Protein AF-I4EI12-F1 (afdb_m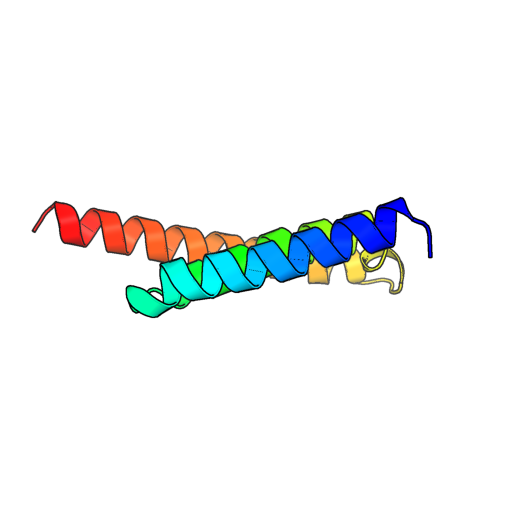onomer_lite)

Foldseek 3Di:
DDPVLVVVVVVLVVVLVVLCVVCVVVVLVLLSQLVNLQVVLVNCVVVCVLVPDPCSVVVSVVSNVSSVVSNVVSVVVVVVVVVD

Sequence (84 aa):
MSPLGIGLIIVYIVYEVLILYLYGRRGRWSGFVGWTLLVGAAMGFTFGVAGAFPWGGLVFLGITVVGFLLVVVDVVARGRRRRR

Radius of gyration: 14.88 Å; chains: 1; bounding box: 39×24×38 Å

Secondary structure (DSSP, 8-state):
--HHHHHHHHHHHHHHHHHHHHHHTTT-HHHHHHHHHHHHHHHHHHTTGGGSSTTHHHHHHHHHHHHHHHHHHHHHHHHHHHH-

pLDDT: mean 88.44, std 6.91, range [54.16, 96.88]

Organism: NCBI:txid1129897

Structure (mmCIF, N/CA/C/O backbone):
data_AF-I4EI12-F1
#
_entry.id   AF-I4EI12-F1
#
loop_
_atom_site.group_PDB
_atom_site.id
_atom_site.type_symbol
_atom_site.label_atom_id
_atom_site.label_alt_id
_atom_site.label_comp_id
_atom_site.label_asym_id
_atom_site.label_entity_id
_atom_site.label_seq_id
_atom_site.pdbx_PDB_ins_code
_atom_site.Cartn_x
_atom_site.Cartn_y
_atom_site.Cartn_z
_atom_site.occupancy
_atom_site.B_iso_or_equiv
_atom_site.auth_seq_id
_atom_site.auth_comp_id
_atom_site.auth_asym_id
_atom_site.auth_atom_id
_atom_site.pdbx_PDB_model_num
ATOM 1 N N . MET A 1 1 ? 18.277 4.498 -12.134 1.00 68.25 1 MET A N 1
ATOM 2 C CA . MET A 1 1 ? 17.198 4.972 -11.237 1.00 68.25 1 MET A CA 1
ATOM 3 C C . MET A 1 1 ? 17.096 6.481 -11.404 1.00 68.25 1 MET A C 1
ATOM 5 O O . MET A 1 1 ? 18.129 7.131 -11.317 1.00 68.25 1 MET A O 1
ATOM 9 N N . SER A 1 2 ? 15.931 7.033 -11.759 1.00 83.56 2 SER A N 1
ATOM 10 C CA . SER A 1 2 ? 15.799 8.479 -12.011 1.00 83.56 2 SER A CA 1
ATOM 11 C C . SER A 1 2 ? 15.763 9.276 -10.694 1.00 83.56 2 SER A C 1
ATOM 13 O O . SER A 1 2 ? 15.310 8.730 -9.683 1.00 83.56 2 S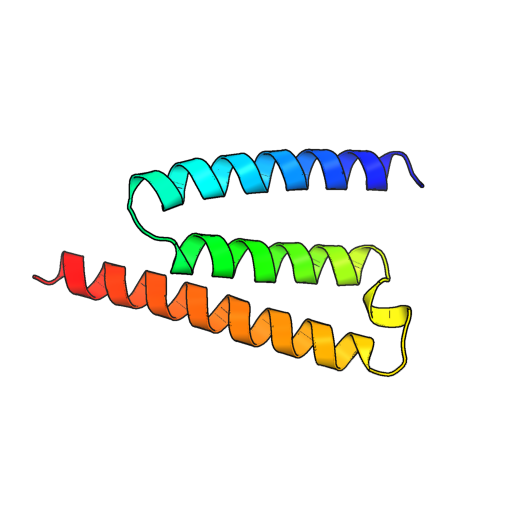ER A O 1
ATOM 15 N N . PRO A 1 3 ? 16.172 10.562 -10.680 1.00 86.44 3 PRO A N 1
ATOM 16 C CA . PRO A 1 3 ? 16.036 11.430 -9.502 1.00 86.44 3 PRO A CA 1
ATOM 17 C C . PRO A 1 3 ? 14.598 11.474 -8.965 1.00 86.44 3 PRO A C 1
ATOM 19 O O . PRO A 1 3 ? 14.371 11.453 -7.758 1.00 86.44 3 PRO A O 1
ATOM 22 N N . LEU A 1 4 ? 13.624 11.436 -9.879 1.00 84.31 4 LEU A N 1
ATOM 23 C CA . LEU A 1 4 ? 12.194 11.355 -9.585 1.00 84.31 4 LEU A CA 1
ATOM 24 C C . LEU A 1 4 ? 11.831 10.064 -8.828 1.00 84.31 4 LEU A C 1
ATOM 26 O O . LEU A 1 4 ? 11.096 10.109 -7.846 1.00 84.31 4 LEU A O 1
ATOM 30 N N . GLY A 1 5 ? 12.394 8.922 -9.236 1.00 84.31 5 GLY A N 1
ATOM 31 C CA . GLY A 1 5 ? 12.180 7.642 -8.562 1.00 84.31 5 GLY A CA 1
ATOM 32 C C . GLY A 1 5 ? 12.764 7.595 -7.150 1.00 84.31 5 GLY A C 1
ATOM 33 O O . GLY A 1 5 ? 12.119 7.091 -6.235 1.00 84.31 5 GLY A O 1
ATOM 34 N N . ILE A 1 6 ? 13.950 8.176 -6.952 1.00 87.44 6 ILE A N 1
ATOM 35 C CA . ILE A 1 6 ? 14.573 8.294 -5.624 1.00 87.44 6 ILE A CA 1
ATOM 36 C C . ILE A 1 6 ? 13.722 9.195 -4.720 1.00 87.44 6 ILE A C 1
ATOM 38 O O . ILE A 1 6 ? 13.434 8.826 -3.582 1.00 87.44 6 ILE A O 1
ATOM 42 N N . GLY A 1 7 ? 13.260 10.339 -5.239 1.00 89.06 7 GLY A N 1
ATOM 43 C CA . GLY A 1 7 ? 12.377 11.249 -4.508 1.00 89.06 7 GLY A CA 1
ATOM 44 C C . GLY A 1 7 ? 11.074 10.579 -4.069 1.00 89.06 7 GLY A C 1
ATOM 45 O O . GLY A 1 7 ? 10.686 10.686 -2.908 1.00 89.06 7 GLY A O 1
ATOM 46 N N . LEU A 1 8 ? 10.438 9.817 -4.961 1.00 88.50 8 LEU A N 1
ATOM 47 C CA . LEU A 1 8 ? 9.226 9.061 -4.648 1.00 88.50 8 LEU A CA 1
ATOM 48 C C . LEU A 1 8 ? 9.455 8.020 -3.543 1.00 88.50 8 LEU A C 1
ATOM 50 O O . LEU A 1 8 ? 8.621 7.899 -2.649 1.00 88.50 8 LEU A O 1
ATOM 54 N N . ILE A 1 9 ? 10.582 7.303 -3.559 1.00 89.38 9 ILE A N 1
ATOM 55 C CA . ILE A 1 9 ? 10.919 6.325 -2.512 1.00 89.38 9 ILE A CA 1
ATOM 56 C C . ILE A 1 9 ? 11.113 7.008 -1.157 1.00 89.38 9 ILE A C 1
ATOM 58 O O . ILE A 1 9 ? 10.606 6.517 -0.152 1.00 89.38 9 ILE A O 1
ATOM 62 N N . ILE A 1 10 ? 11.791 8.158 -1.116 1.00 92.44 10 ILE A N 1
ATOM 63 C CA . ILE A 1 10 ? 11.950 8.932 0.124 1.00 92.44 10 ILE A CA 1
ATOM 64 C C . ILE A 1 10 ? 10.579 9.358 0.658 1.00 92.44 10 ILE A C 1
ATOM 66 O O . ILE A 1 10 ? 10.289 9.152 1.836 1.00 92.44 10 ILE A O 1
ATOM 70 N N . VAL A 1 11 ? 9.712 9.897 -0.206 1.00 92.69 11 VAL A N 1
ATOM 71 C CA . VAL A 1 11 ? 8.341 10.280 0.166 1.00 92.69 11 VAL A CA 1
ATOM 72 C C . VAL A 1 11 ? 7.558 9.078 0.691 1.00 92.69 11 VAL A C 1
ATOM 74 O O . VAL A 1 11 ? 6.865 9.202 1.697 1.00 92.69 11 VAL A O 1
ATOM 77 N N . TYR A 1 12 ? 7.699 7.910 0.063 1.00 91.44 12 TYR A N 1
ATOM 78 C CA . TYR A 1 12 ? 7.056 6.677 0.507 1.00 91.44 12 TYR A CA 1
ATOM 79 C C . TYR A 1 12 ? 7.543 6.222 1.886 1.00 91.44 12 TYR A C 1
ATOM 81 O O . TYR A 1 12 ? 6.729 5.900 2.744 1.00 91.44 12 TYR A O 1
ATOM 89 N N . ILE A 1 13 ? 8.850 6.265 2.150 1.00 93.81 13 ILE A N 1
ATOM 90 C CA . ILE A 1 13 ? 9.402 5.917 3.467 1.00 93.81 13 ILE A CA 1
ATOM 91 C C . ILE A 1 13 ? 8.874 6.875 4.542 1.00 93.81 13 ILE A C 1
ATOM 93 O O . ILE A 1 13 ? 8.438 6.435 5.605 1.00 93.81 13 ILE A O 1
ATOM 97 N N . VAL A 1 14 ? 8.866 8.183 4.267 1.00 95.31 14 VAL A N 1
ATOM 98 C CA . VAL A 1 14 ? 8.312 9.186 5.192 1.00 95.31 14 VAL A CA 1
ATOM 99 C C . VAL A 1 14 ? 6.819 8.945 5.424 1.00 95.31 14 VAL A C 1
ATOM 101 O O . VAL A 1 14 ? 6.350 9.029 6.561 1.00 95.31 14 VAL A O 1
ATOM 104 N N . TYR A 1 15 ? 6.081 8.606 4.366 1.00 93.12 15 TYR A N 1
ATOM 105 C CA . TYR A 1 15 ? 4.672 8.240 4.443 1.00 93.12 15 TYR A CA 1
ATOM 106 C C . TYR A 1 15 ? 4.456 7.027 5.356 1.00 93.12 15 TYR A C 1
ATOM 108 O O . TYR A 1 15 ? 3.653 7.127 6.281 1.00 93.12 15 TYR A O 1
ATOM 116 N N . GLU A 1 16 ? 5.207 5.936 5.168 1.00 92.25 16 GLU A N 1
ATOM 117 C CA . GLU A 1 16 ? 5.136 4.721 5.995 1.00 92.25 16 GLU A CA 1
ATOM 118 C C . GLU A 1 16 ? 5.392 5.018 7.477 1.00 92.25 16 GLU A C 1
ATOM 120 O O . GLU A 1 16 ? 4.622 4.600 8.343 1.00 92.25 16 GLU A O 1
ATOM 125 N N . VAL A 1 17 ? 6.421 5.813 7.787 1.00 94.06 17 VAL A N 1
ATOM 126 C CA . VAL A 1 17 ? 6.721 6.224 9.170 1.00 94.06 17 VAL A CA 1
ATOM 127 C C . VAL A 1 17 ? 5.565 7.032 9.767 1.00 94.06 17 VAL A C 1
ATOM 129 O O . VAL A 1 17 ? 5.162 6.796 10.911 1.00 94.06 17 VAL A O 1
ATOM 132 N N . LEU A 1 18 ? 4.991 7.962 8.998 1.00 93.56 18 LEU A N 1
ATOM 133 C CA . LEU A 1 18 ? 3.871 8.787 9.443 1.00 93.56 18 LEU A CA 1
ATOM 134 C C . LEU A 1 18 ? 2.620 7.941 9.712 1.00 93.56 18 LEU A C 1
ATOM 136 O O . LEU A 1 18 ? 1.986 8.093 10.761 1.00 93.56 18 LEU A O 1
ATOM 140 N N . ILE A 1 19 ? 2.253 7.040 8.796 1.00 92.44 19 ILE A N 1
ATOM 141 C CA . ILE A 1 19 ? 1.073 6.191 8.980 1.00 92.44 19 ILE A CA 1
ATOM 142 C C . ILE A 1 19 ? 1.288 5.196 10.121 1.00 92.44 19 ILE A C 1
ATOM 144 O O . ILE A 1 19 ? 0.384 5.030 10.941 1.00 92.44 19 ILE A O 1
ATOM 148 N N . LEU A 1 20 ? 2.484 4.621 10.262 1.00 92.69 20 LEU A N 1
ATOM 149 C CA . LEU A 1 20 ? 2.830 3.741 11.374 1.00 92.69 20 LEU A CA 1
ATOM 150 C C . LEU A 1 20 ? 2.663 4.468 12.711 1.00 92.69 20 LEU A C 1
ATOM 152 O O . LEU A 1 20 ? 2.029 3.943 13.624 1.00 92.69 20 LEU A O 1
ATOM 156 N N . TYR A 1 21 ? 3.151 5.706 12.813 1.00 92.31 21 TYR A N 1
ATOM 157 C CA . TYR A 1 21 ? 2.990 6.524 14.012 1.00 92.31 21 TYR A CA 1
ATOM 158 C C . TYR A 1 21 ? 1.510 6.821 14.319 1.00 92.31 21 TYR A C 1
ATOM 160 O O . TYR A 1 21 ? 1.044 6.637 15.448 1.00 92.31 21 TYR A O 1
ATOM 168 N N . LEU A 1 22 ? 0.735 7.243 13.313 1.00 89.94 22 LEU A N 1
ATOM 169 C CA . LEU A 1 22 ? -0.673 7.625 13.479 1.00 89.94 22 LEU A CA 1
ATOM 170 C C . LEU A 1 22 ? -1.590 6.441 13.818 1.00 89.94 22 LEU A C 1
ATOM 172 O O . LEU A 1 22 ? -2.517 6.579 14.627 1.00 89.94 22 LEU A O 1
ATOM 176 N N . TYR A 1 23 ? -1.373 5.296 13.172 1.00 87.50 23 TYR A N 1
ATOM 177 C CA . TYR A 1 23 ? -2.200 4.101 13.325 1.00 87.50 23 TYR A CA 1
ATOM 178 C C . TYR A 1 23 ? -1.714 3.208 14.471 1.00 87.50 23 TYR A C 1
ATOM 180 O O . TYR A 1 23 ? -2.548 2.732 15.247 1.00 87.50 23 TYR A O 1
ATOM 188 N N . GLY A 1 24 ? -0.399 3.061 14.653 1.00 85.62 24 GLY A N 1
ATOM 189 C CA . GLY A 1 24 ? 0.208 2.295 15.743 1.00 85.62 24 GLY A CA 1
ATOM 190 C C . GLY A 1 24 ? -0.178 2.840 17.117 1.00 85.62 24 GLY A C 1
ATOM 191 O O . GLY A 1 24 ? -0.649 2.087 17.968 1.00 85.62 24 GLY A O 1
ATOM 192 N N . ARG A 1 25 ? -0.147 4.169 17.306 1.00 85.56 25 ARG A N 1
ATOM 193 C CA . ARG A 1 25 ? -0.563 4.811 18.572 1.00 85.56 25 ARG A CA 1
ATOM 194 C C . ARG A 1 25 ? -2.031 4.557 18.938 1.00 85.56 25 ARG A C 1
ATOM 196 O O . ARG A 1 25 ? -2.415 4.686 20.095 1.00 85.56 25 ARG A O 1
ATOM 203 N N . ARG A 1 26 ? -2.873 4.217 17.959 1.00 83.56 26 ARG A N 1
ATOM 204 C CA . ARG A 1 26 ? -4.311 3.963 18.147 1.00 83.56 26 ARG A CA 1
ATOM 205 C C . ARG A 1 26 ? -4.657 2.469 18.156 1.00 83.56 26 ARG A C 1
A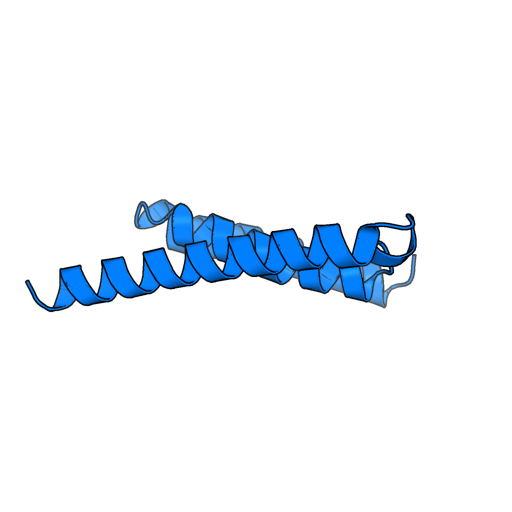TOM 207 O O . ARG A 1 26 ? -5.841 2.144 18.208 1.00 83.56 26 ARG A O 1
ATOM 214 N N . GLY A 1 27 ? -3.659 1.581 18.065 1.00 85.44 27 GLY A N 1
ATOM 215 C CA . GLY A 1 27 ? -3.857 0.135 17.922 1.00 85.44 27 GLY A CA 1
ATOM 216 C C . GLY A 1 27 ? -4.566 -0.260 16.620 1.00 85.44 27 GLY A C 1
ATOM 217 O O . GLY A 1 27 ? -5.214 -1.301 16.559 1.00 85.44 27 GLY A O 1
ATOM 218 N N . ARG A 1 28 ? -4.501 0.585 15.583 1.00 87.38 28 ARG A N 1
ATOM 219 C CA . ARG A 1 28 ? -5.240 0.432 14.317 1.00 87.38 28 ARG A CA 1
ATOM 220 C C . ARG A 1 28 ? -4.367 -0.193 13.232 1.00 87.38 28 ARG A C 1
ATOM 222 O O . ARG A 1 28 ? -4.180 0.373 12.158 1.00 87.38 28 ARG A O 1
ATOM 229 N N . TRP A 1 29 ? -3.828 -1.368 13.525 1.00 88.94 29 TRP A N 1
ATOM 230 C CA . TRP A 1 29 ? -2.892 -2.064 12.640 1.00 88.94 29 TRP A CA 1
ATOM 231 C C . TRP A 1 29 ? -3.500 -2.441 11.287 1.00 88.94 29 TRP A C 1
ATOM 233 O O . TRP A 1 29 ? -2.813 -2.362 10.277 1.00 88.94 29 TRP A O 1
ATOM 243 N N . SER A 1 30 ? -4.799 -2.755 11.236 1.00 89.75 30 SER A N 1
ATOM 244 C CA . SER A 1 30 ? -5.495 -3.032 9.974 1.00 89.75 30 SER A CA 1
ATOM 245 C C . SER A 1 30 ? -5.488 -1.831 9.028 1.00 89.75 30 SER A C 1
ATOM 247 O O . SER A 1 30 ? -5.221 -1.991 7.843 1.00 89.75 30 SER A O 1
ATOM 249 N N . GLY A 1 31 ? -5.718 -0.622 9.547 1.00 89.00 31 GLY A N 1
ATOM 250 C CA . GLY A 1 31 ? -5.663 0.601 8.750 1.00 89.00 31 GLY A CA 1
ATOM 251 C C . GLY A 1 31 ? -4.254 0.897 8.238 1.00 89.00 31 GLY A C 1
ATOM 252 O O . GLY A 1 31 ? -4.106 1.233 7.069 1.00 89.00 31 GLY A O 1
ATOM 253 N N . PHE A 1 32 ? -3.229 0.712 9.079 1.00 91.62 32 PHE A N 1
ATOM 254 C CA . PHE A 1 32 ? -1.823 0.830 8.670 1.00 91.62 32 PHE A CA 1
ATOM 255 C C . PHE A 1 32 ? -1.506 -0.111 7.504 1.00 91.62 32 PHE A C 1
ATOM 257 O O . PHE A 1 32 ? -1.178 0.355 6.419 1.00 91.62 32 PHE A O 1
ATOM 264 N N . VAL A 1 33 ? -1.712 -1.418 7.701 1.00 93.81 33 VAL A N 1
ATOM 265 C CA . VAL A 1 33 ? -1.415 -2.436 6.684 1.00 93.81 33 VAL A CA 1
ATOM 266 C C . VAL A 1 33 ? -2.216 -2.184 5.406 1.00 93.81 33 VAL A C 1
ATOM 268 O O . VAL A 1 33 ? -1.674 -2.295 4.312 1.00 93.81 33 VAL A O 1
ATOM 271 N N . GLY A 1 34 ? -3.489 -1.797 5.522 1.00 93.56 34 GLY A N 1
ATOM 272 C CA . GLY A 1 34 ? -4.321 -1.476 4.366 1.00 93.56 34 GLY A CA 1
ATOM 273 C C . GLY A 1 34 ? -3.754 -0.332 3.521 1.00 93.56 34 GLY A C 1
ATOM 274 O O . GLY A 1 34 ? -3.664 -0.455 2.300 1.00 93.56 34 GLY A O 1
ATOM 275 N N . TRP A 1 35 ? -3.315 0.752 4.164 1.00 94.50 35 TRP A N 1
ATOM 276 C CA . TRP A 1 35 ? -2.693 1.886 3.480 1.00 94.50 35 TRP A CA 1
ATOM 277 C C . TRP A 1 35 ? -1.335 1.535 2.867 1.00 94.50 35 TRP A C 1
ATOM 279 O O . TRP A 1 35 ? -1.115 1.862 1.701 1.00 94.50 35 TRP A O 1
ATOM 289 N N . THR A 1 36 ? -0.478 0.807 3.588 1.00 93.75 36 THR A N 1
ATOM 290 C CA . THR A 1 36 ? 0.810 0.317 3.069 1.00 93.75 36 THR A CA 1
ATOM 291 C C . THR A 1 36 ? 0.619 -0.538 1.816 1.00 93.75 36 THR A C 1
ATOM 293 O O . THR A 1 36 ? 1.309 -0.346 0.819 1.00 93.75 36 THR A O 1
ATOM 296 N N . LEU A 1 37 ? -0.361 -1.451 1.811 1.00 93.94 37 LEU A N 1
ATOM 297 C CA . LEU A 1 37 ? -0.643 -2.294 0.644 1.00 93.94 37 LEU A CA 1
ATOM 298 C C . LEU A 1 37 ? -1.156 -1.478 -0.549 1.00 93.94 37 LEU A C 1
ATOM 300 O O . LEU A 1 37 ? -0.734 -1.721 -1.676 1.00 93.94 37 LEU A O 1
ATOM 304 N N . LEU A 1 38 ? -2.037 -0.500 -0.324 1.00 94.31 38 LEU A N 1
ATOM 305 C CA . LEU A 1 38 ? -2.573 0.340 -1.400 1.00 94.31 38 LEU A CA 1
ATOM 306 C C . LEU A 1 38 ? -1.497 1.233 -2.026 1.00 94.31 38 LEU A C 1
ATOM 308 O O . LEU A 1 38 ? -1.355 1.261 -3.250 1.00 94.31 38 LEU A O 1
ATOM 312 N N . VAL A 1 39 ? -0.731 1.949 -1.201 1.00 93.44 39 VAL A N 1
ATOM 313 C CA . VAL A 1 39 ? 0.316 2.858 -1.688 1.00 93.44 39 VAL A CA 1
ATOM 314 C C . VAL A 1 39 ? 1.493 2.066 -2.252 1.00 93.44 39 VAL A C 1
ATOM 316 O O . VAL A 1 39 ? 2.003 2.412 -3.317 1.00 93.44 39 VAL A O 1
ATOM 319 N N . GLY A 1 40 ? 1.866 0.957 -1.613 1.00 91.31 40 GLY A N 1
ATOM 320 C CA . GLY A 1 40 ? 2.880 0.037 -2.119 1.00 91.31 40 GLY A CA 1
ATOM 321 C C . GLY A 1 40 ? 2.494 -0.578 -3.466 1.00 91.31 40 GLY A C 1
ATOM 322 O O . GLY A 1 40 ? 3.328 -0.642 -4.370 1.00 91.31 40 GLY A O 1
ATOM 323 N N . ALA A 1 41 ? 1.224 -0.954 -3.660 1.00 91.25 41 ALA A N 1
ATOM 324 C CA . ALA A 1 41 ? 0.744 -1.432 -4.955 1.00 91.25 41 ALA A CA 1
ATOM 325 C C . ALA A 1 41 ? 0.788 -0.336 -6.028 1.00 91.25 41 ALA A C 1
ATOM 327 O O . ALA A 1 41 ? 1.265 -0.584 -7.135 1.00 91.25 41 ALA A O 1
ATOM 328 N N . ALA A 1 42 ? 0.358 0.886 -5.697 1.00 89.44 42 ALA A N 1
ATOM 329 C CA . ALA A 1 42 ? 0.433 2.028 -6.607 1.00 89.44 42 ALA A CA 1
ATOM 330 C C . ALA A 1 42 ? 1.883 2.347 -7.009 1.00 89.44 42 ALA A C 1
ATOM 332 O O . ALA A 1 42 ? 2.166 2.588 -8.185 1.00 89.44 42 ALA A O 1
ATOM 333 N N . MET A 1 43 ? 2.820 2.281 -6.060 1.00 89.56 43 MET A N 1
ATOM 334 C CA . MET A 1 43 ? 4.250 2.400 -6.340 1.00 89.56 43 MET A CA 1
ATOM 335 C C . MET A 1 43 ? 4.744 1.281 -7.252 1.00 89.56 43 MET A C 1
ATOM 337 O O . MET A 1 43 ? 5.396 1.559 -8.256 1.00 89.56 43 MET A O 1
ATOM 341 N N . GLY A 1 44 ? 4.408 0.027 -6.944 1.00 86.50 44 GLY A N 1
ATOM 342 C CA . GLY A 1 44 ? 4.803 -1.126 -7.750 1.00 86.50 44 GLY A CA 1
ATOM 343 C C . GLY A 1 44 ? 4.324 -1.026 -9.200 1.00 86.50 44 GLY A C 1
ATOM 344 O O . GLY A 1 44 ? 5.090 -1.314 -10.119 1.00 86.50 44 GLY A O 1
ATOM 345 N N . PHE A 1 45 ? 3.105 -0.527 -9.421 1.00 85.69 45 PHE A N 1
ATOM 346 C CA . PHE A 1 45 ? 2.607 -0.196 -10.758 1.00 85.69 45 PHE A CA 1
ATOM 347 C C . PHE A 1 45 ? 3.394 0.945 -11.413 1.00 85.69 45 PHE A C 1
ATOM 349 O O . PHE A 1 45 ? 3.819 0.813 -12.558 1.00 85.69 45 PHE A O 1
ATOM 356 N N . THR A 1 46 ? 3.631 2.039 -10.685 1.00 85.75 46 THR A N 1
ATOM 357 C CA . THR A 1 46 ? 4.327 3.233 -11.199 1.00 85.75 46 THR A CA 1
ATOM 358 C C . THR A 1 46 ? 5.768 2.930 -11.621 1.00 85.75 46 THR A C 1
ATOM 360 O O . THR A 1 46 ? 6.251 3.460 -12.618 1.00 85.75 46 THR A O 1
ATOM 363 N N . PHE A 1 47 ? 6.453 2.044 -10.895 1.00 86.00 47 PHE A N 1
ATOM 364 C CA . PHE A 1 47 ? 7.815 1.606 -11.209 1.00 86.00 47 PHE A CA 1
ATOM 365 C C . PHE A 1 47 ? 7.878 0.428 -12.193 1.00 86.00 47 PHE A C 1
ATOM 367 O O . PHE A 1 47 ? 8.967 -0.072 -12.470 1.00 86.00 47 PHE A O 1
ATOM 374 N N . GLY A 1 48 ? 6.741 -0.031 -12.726 1.00 82.25 48 GLY A N 1
ATOM 375 C CA . GLY A 1 48 ? 6.692 -1.123 -13.700 1.00 82.25 48 GLY A CA 1
ATOM 376 C C . GLY A 1 48 ? 6.982 -2.511 -13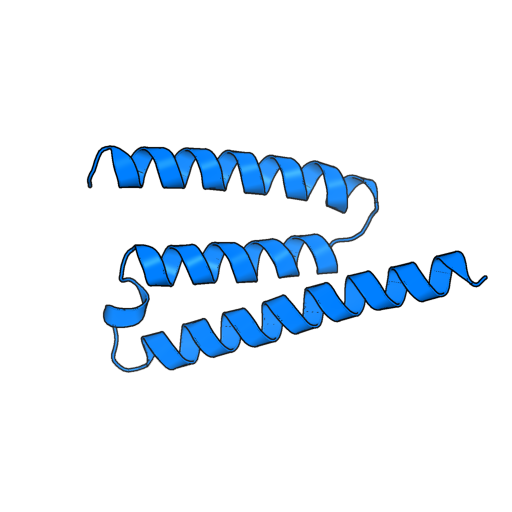.119 1.00 82.25 48 GLY A C 1
ATOM 377 O O . GLY A 1 48 ? 7.142 -3.464 -13.877 1.00 82.25 48 GLY A O 1
ATOM 378 N N . VAL A 1 49 ? 6.999 -2.667 -11.789 1.00 82.75 49 VAL A N 1
ATOM 379 C CA . VAL A 1 49 ? 7.217 -3.960 -11.110 1.00 82.75 49 VAL A CA 1
ATOM 380 C C . VAL A 1 49 ? 6.127 -4.963 -11.489 1.00 82.75 49 VAL A C 1
ATOM 382 O O . VAL A 1 49 ? 6.399 -6.147 -11.655 1.00 82.75 49 VAL A O 1
ATOM 385 N N . ALA A 1 50 ? 4.900 -4.486 -11.715 1.00 79.31 50 ALA A N 1
ATOM 386 C CA . ALA A 1 50 ? 3.796 -5.308 -12.207 1.00 79.31 50 ALA A CA 1
ATOM 387 C C . ALA A 1 50 ? 4.044 -5.903 -13.608 1.00 79.31 50 ALA A C 1
ATOM 389 O O . ALA A 1 50 ? 3.416 -6.897 -13.962 1.00 79.31 50 ALA A O 1
ATOM 390 N N . GLY A 1 51 ? 4.951 -5.319 -14.397 1.00 81.62 51 GLY A N 1
ATOM 391 C CA . GLY A 1 51 ? 5.354 -5.829 -15.708 1.00 81.62 51 GLY A CA 1
ATOM 392 C C . GLY A 1 51 ? 6.526 -6.812 -15.663 1.00 81.62 51 GLY A C 1
ATOM 393 O O . GLY A 1 51 ? 6.870 -7.382 -16.693 1.00 81.62 51 GLY A O 1
ATOM 394 N N . ALA A 1 52 ? 7.143 -7.031 -14.496 1.00 86.88 52 ALA A N 1
ATOM 395 C CA . ALA A 1 52 ? 8.327 -7.883 -14.372 1.00 86.88 52 ALA A CA 1
ATOM 396 C C . ALA A 1 52 ? 8.019 -9.390 -14.475 1.00 86.88 52 ALA A C 1
ATOM 398 O O . ALA A 1 52 ? 8.934 -10.196 -14.627 1.00 86.88 52 ALA A O 1
ATOM 399 N N . PHE A 1 53 ? 6.749 -9.792 -14.374 1.00 86.00 53 PHE A N 1
ATOM 400 C CA . PHE A 1 53 ? 6.325 -11.189 -14.464 1.00 86.00 53 PHE A CA 1
ATOM 401 C C . PHE A 1 53 ? 4.901 -11.308 -15.036 1.00 86.00 53 PHE A C 1
ATOM 403 O O . PHE A 1 53 ? 4.100 -10.388 -14.859 1.00 86.00 53 PHE A O 1
ATOM 410 N N . PRO A 1 54 ? 4.541 -12.445 -15.673 1.00 87.06 54 PRO A N 1
ATOM 411 C CA . PRO A 1 54 ? 3.278 -12.595 -16.414 1.00 87.06 54 PRO A CA 1
ATOM 412 C C . PRO A 1 54 ? 2.018 -12.351 -15.575 1.00 87.06 54 PRO A C 1
ATOM 414 O O . PRO A 1 54 ? 1.002 -11.879 -16.073 1.00 87.06 54 PRO A O 1
ATOM 417 N N . TRP A 1 55 ? 2.098 -12.657 -14.281 1.00 89.94 55 TRP A N 1
ATOM 418 C CA . TRP A 1 55 ? 0.990 -12.560 -13.330 1.00 89.94 55 TRP A CA 1
ATOM 419 C C . TRP A 1 55 ? 1.018 -11.266 -12.511 1.00 89.94 55 TRP A C 1
ATOM 421 O O . TRP A 1 55 ? 0.226 -11.120 -11.582 1.00 89.94 55 TRP A O 1
ATOM 431 N N . GLY A 1 56 ? 1.929 -10.332 -12.804 1.00 86.38 56 GLY A N 1
ATOM 432 C CA . GLY A 1 56 ? 2.153 -9.164 -11.954 1.00 86.38 56 GLY A CA 1
ATOM 433 C C . GLY A 1 56 ? 0.910 -8.304 -11.786 1.00 86.38 56 GLY A C 1
ATOM 434 O O . GLY A 1 56 ? 0.544 -7.990 -10.657 1.00 86.38 56 GLY A O 1
ATOM 435 N N . GLY A 1 57 ? 0.170 -8.048 -12.866 1.00 87.44 57 GLY A N 1
ATOM 436 C CA . GLY A 1 57 ? -1.114 -7.346 -12.782 1.00 87.44 57 GLY A CA 1
ATOM 437 C C . GLY A 1 57 ? -2.108 -7.999 -11.810 1.00 87.44 57 GLY A C 1
ATOM 438 O O . GLY A 1 57 ? -2.718 -7.298 -11.007 1.00 87.44 57 GLY A O 1
ATOM 439 N N . LEU A 1 58 ? -2.225 -9.334 -11.817 1.00 91.25 58 LEU A N 1
ATOM 440 C CA . LEU A 1 58 ? -3.118 -10.077 -10.916 1.00 91.25 58 LEU A CA 1
ATOM 441 C C . LEU A 1 58 ? -2.647 -10.033 -9.459 1.00 91.25 58 LEU A C 1
ATOM 443 O O . LEU A 1 58 ? -3.464 -9.862 -8.557 1.00 91.25 58 LEU A O 1
ATOM 447 N N . VAL A 1 59 ? -1.338 -10.148 -9.225 1.00 91.50 59 VAL A N 1
ATOM 448 C CA . VAL A 1 59 ? -0.754 -10.048 -7.879 1.00 91.50 59 VAL A CA 1
ATOM 449 C C . VAL A 1 59 ? -1.023 -8.668 -7.291 1.00 91.50 59 VAL A C 1
ATOM 451 O O . VAL A 1 59 ? -1.547 -8.563 -6.183 1.00 91.50 59 VAL A O 1
ATOM 454 N N . PHE A 1 60 ? -0.723 -7.607 -8.040 1.00 90.88 60 PHE A N 1
ATOM 455 C CA . PHE A 1 60 ? -0.941 -6.245 -7.568 1.00 90.88 60 PHE A CA 1
ATOM 456 C C . PHE A 1 60 ? -2.428 -5.916 -7.413 1.00 90.88 60 PHE A C 1
ATOM 458 O O . PHE A 1 60 ? -2.791 -5.266 -6.439 1.00 90.88 60 PHE A O 1
ATOM 465 N N . LEU A 1 61 ? -3.301 -6.435 -8.282 1.00 92.06 61 LEU A N 1
ATOM 466 C CA . LEU A 1 61 ? -4.751 -6.347 -8.098 1.00 92.06 61 LEU A CA 1
ATOM 467 C C . LEU A 1 61 ? -5.191 -7.024 -6.789 1.00 92.06 61 LEU A C 1
ATOM 469 O O . LEU A 1 61 ? -5.954 -6.438 -6.024 1.00 92.06 61 LEU A O 1
ATOM 473 N N . GLY A 1 62 ? -4.674 -8.218 -6.490 1.00 94.38 62 GLY A N 1
ATOM 474 C CA . GLY A 1 62 ? -4.930 -8.911 -5.227 1.00 94.38 62 GLY A CA 1
ATOM 475 C C . GLY A 1 62 ? -4.473 -8.099 -4.012 1.00 94.38 62 GLY A C 1
ATOM 476 O O . GLY A 1 62 ? -5.237 -7.930 -3.062 1.00 94.38 62 GLY A O 1
ATOM 477 N N . ILE A 1 63 ? -3.268 -7.525 -4.072 1.00 94.31 63 ILE A N 1
ATOM 478 C CA . ILE A 1 63 ? -2.739 -6.623 -3.037 1.00 94.31 63 ILE A CA 1
ATOM 479 C C . ILE A 1 63 ? -3.664 -5.413 -2.855 1.00 94.31 63 ILE A C 1
ATOM 481 O O . ILE A 1 63 ? -4.005 -5.072 -1.722 1.00 94.31 63 ILE A O 1
ATOM 485 N N . THR A 1 64 ? -4.120 -4.792 -3.947 1.00 95.00 64 THR A N 1
ATOM 486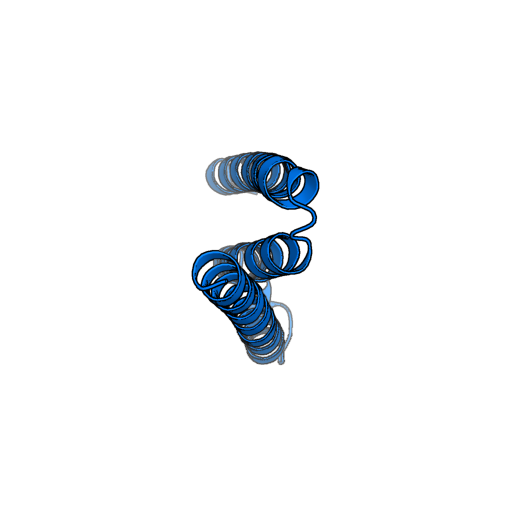 C CA . THR A 1 64 ? -5.046 -3.654 -3.904 1.00 95.00 64 THR A CA 1
ATOM 487 C C . THR A 1 64 ? -6.380 -4.032 -3.264 1.00 95.00 64 THR A C 1
ATOM 489 O O . THR A 1 64 ? -6.860 -3.304 -2.397 1.00 95.00 64 THR A O 1
ATOM 492 N N . VAL A 1 65 ? -6.969 -5.174 -3.633 1.00 96.88 65 VAL A N 1
ATOM 493 C CA . VAL A 1 65 ? -8.240 -5.650 -3.060 1.00 96.88 65 VAL A CA 1
ATOM 494 C C . VAL A 1 65 ? -8.098 -5.913 -1.561 1.00 96.88 65 VAL A C 1
ATOM 496 O O . VAL A 1 65 ? -8.923 -5.447 -0.775 1.00 96.88 65 VAL A O 1
ATOM 499 N N . VAL A 1 66 ? -7.039 -6.609 -1.143 1.00 96.56 66 VAL A N 1
ATOM 500 C CA . VAL A 1 66 ? -6.784 -6.893 0.278 1.00 96.56 66 VAL A CA 1
ATOM 501 C C . VAL A 1 66 ? -6.535 -5.601 1.055 1.00 96.56 66 VAL A C 1
ATOM 503 O O . VAL A 1 66 ? -7.132 -5.399 2.114 1.00 96.56 66 VAL A O 1
ATOM 506 N N . GLY A 1 67 ? -5.716 -4.695 0.516 1.00 95.06 67 GLY A N 1
ATOM 507 C CA . GLY A 1 67 ? -5.460 -3.387 1.116 1.00 95.06 67 GLY A CA 1
ATOM 508 C C . GLY A 1 67 ? -6.744 -2.579 1.298 1.00 95.06 67 GLY A C 1
ATOM 509 O O . GLY A 1 67 ? -7.013 -2.067 2.386 1.00 95.06 67 GLY A O 1
ATOM 510 N N . PHE A 1 68 ? -7.595 -2.549 0.271 1.00 95.38 68 PHE A N 1
ATOM 511 C CA . PHE A 1 68 ? -8.894 -1.885 0.320 1.00 95.38 68 PHE A CA 1
ATOM 512 C C . PHE A 1 68 ? -9.807 -2.481 1.397 1.00 95.38 68 PHE A C 1
ATOM 514 O O . PHE A 1 68 ? -10.361 -1.738 2.207 1.00 95.38 68 PHE A O 1
ATOM 521 N N . LEU A 1 69 ? -9.926 -3.810 1.467 1.00 96.25 69 LEU A N 1
ATOM 522 C CA . LEU A 1 69 ? -10.739 -4.482 2.485 1.00 96.25 69 LEU A CA 1
ATOM 523 C C . LEU A 1 69 ? -10.268 -4.153 3.907 1.00 96.25 69 LEU A C 1
ATOM 525 O O . LEU A 1 69 ? -11.095 -3.885 4.779 1.00 96.25 69 LEU A O 1
ATOM 529 N N . LEU A 1 70 ? -8.956 -4.112 4.147 1.00 93.56 70 LEU A N 1
ATOM 530 C CA . LEU A 1 70 ? -8.399 -3.747 5.452 1.00 93.56 70 LEU A CA 1
ATOM 531 C C . LEU A 1 70 ? -8.715 -2.297 5.840 1.00 93.56 70 LEU A C 1
ATOM 533 O O . LEU A 1 70 ? -9.087 -2.039 6.990 1.00 93.56 70 LEU A O 1
ATOM 537 N N . VAL A 1 71 ? -8.637 -1.365 4.884 1.00 93.56 71 VAL A N 1
ATOM 538 C CA . VAL A 1 71 ? -9.056 0.029 5.098 1.00 93.56 71 VAL A CA 1
ATOM 539 C C . VAL A 1 71 ? -10.552 0.101 5.403 1.00 93.56 71 VAL A C 1
ATOM 541 O O . VAL A 1 71 ? -10.948 0.774 6.356 1.00 93.56 71 VAL A O 1
ATOM 544 N N . VAL A 1 72 ? -11.394 -0.624 4.661 1.00 94.19 72 VAL A N 1
ATOM 545 C CA . VAL A 1 72 ? -12.844 -0.680 4.909 1.00 94.19 72 VAL A CA 1
ATOM 546 C C . VAL A 1 72 ? -13.135 -1.201 6.317 1.00 94.19 72 VAL A C 1
ATOM 548 O O . VAL A 1 72 ? -13.906 -0.578 7.048 1.00 94.19 72 VAL A O 1
ATOM 551 N N . VAL A 1 73 ? -12.496 -2.296 6.737 1.00 92.62 73 VAL A N 1
ATOM 552 C CA . VAL A 1 73 ? -12.651 -2.860 8.087 1.00 92.62 73 VAL A CA 1
ATOM 553 C C . VAL A 1 73 ? -12.271 -1.839 9.157 1.00 92.62 73 VAL A C 1
ATOM 555 O O . VAL A 1 73 ? -13.015 -1.654 10.122 1.00 92.62 73 VAL A O 1
ATOM 558 N N . ASP A 1 74 ? -11.150 -1.140 8.986 1.00 91.19 74 ASP A N 1
ATOM 559 C CA . ASP A 1 74 ? -10.703 -0.105 9.917 1.00 91.19 74 ASP A CA 1
ATOM 560 C C . ASP A 1 74 ? -11.682 1.087 9.987 1.00 91.19 74 ASP A C 1
ATOM 562 O O . ASP A 1 74 ? -12.022 1.556 11.080 1.00 91.19 74 ASP A O 1
ATOM 566 N N . VAL A 1 75 ? -12.214 1.537 8.847 1.00 89.31 75 VAL A N 1
ATOM 567 C CA . VAL A 1 75 ? -13.221 2.610 8.781 1.00 89.31 75 VAL A CA 1
ATOM 568 C C . VAL A 1 75 ? -14.533 2.182 9.446 1.00 89.31 75 VAL A C 1
ATOM 570 O O . VAL A 1 75 ? -15.078 2.925 10.269 1.00 89.31 75 VAL A O 1
ATOM 573 N N . VAL A 1 76 ? -15.025 0.974 9.157 1.00 90.56 76 VAL A N 1
ATOM 574 C CA . VAL A 1 76 ? -16.260 0.425 9.742 1.00 90.56 76 VAL A CA 1
ATOM 575 C C . VAL A 1 76 ? -16.113 0.234 11.251 1.00 90.56 76 VAL A C 1
ATOM 577 O O . VAL A 1 76 ? -17.007 0.617 12.012 1.00 90.56 76 VAL A O 1
ATOM 580 N N . ALA A 1 77 ? -14.976 -0.293 11.714 1.00 87.06 77 ALA A N 1
ATOM 581 C CA . ALA A 1 77 ? -14.683 -0.440 13.138 1.00 87.06 77 ALA A CA 1
ATOM 582 C C . ALA A 1 77 ? -14.711 0.916 13.862 1.00 87.06 77 ALA A C 1
ATOM 584 O O . ALA A 1 77 ? -15.245 1.029 14.971 1.00 87.06 77 ALA A O 1
ATOM 585 N N . ARG A 1 78 ? -14.209 1.975 13.215 1.00 82.44 78 ARG A N 1
ATOM 586 C CA . ARG A 1 78 ? -14.245 3.344 13.744 1.00 82.44 78 ARG A CA 1
ATOM 587 C C . ARG A 1 78 ? -15.661 3.916 13.787 1.00 82.44 78 ARG A C 1
ATOM 589 O O . ARG A 1 78 ? -16.028 4.555 14.773 1.00 82.44 78 ARG A O 1
ATOM 596 N N . GLY A 1 79 ? -16.459 3.659 12.751 1.00 80.69 79 GLY A N 1
ATOM 597 C CA . GLY A 1 79 ? -17.870 4.039 12.700 1.00 80.69 79 GLY A CA 1
ATOM 598 C C . GLY A 1 79 ? -18.681 3.405 13.831 1.00 80.69 79 GLY A C 1
ATOM 599 O O . GLY A 1 79 ? -19.476 4.088 14.472 1.00 80.69 79 GLY A O 1
ATOM 600 N N . ARG A 1 80 ? -18.420 2.129 14.151 1.00 79.25 80 ARG A N 1
ATOM 601 C CA . ARG A 1 80 ? -19.072 1.433 15.274 1.00 79.25 80 ARG A CA 1
ATOM 602 C C . ARG A 1 80 ? -18.687 2.005 16.639 1.00 79.25 80 ARG A C 1
ATOM 604 O O . ARG A 1 80 ? -19.564 2.152 17.480 1.00 79.25 80 ARG A O 1
ATOM 611 N N . ARG A 1 81 ? -17.415 2.367 16.857 1.00 75.69 81 ARG A N 1
ATOM 612 C CA . ARG A 1 81 ? -16.953 2.971 18.126 1.00 75.69 81 ARG A CA 1
ATOM 613 C C . ARG A 1 81 ? -17.485 4.382 18.385 1.00 75.69 81 ARG A C 1
ATOM 615 O O . ARG A 1 81 ? -17.483 4.792 19.528 1.00 75.69 81 ARG A O 1
ATOM 622 N N . ARG A 1 82 ? -17.884 5.131 17.351 1.00 73.38 82 ARG A N 1
ATOM 623 C CA . ARG A 1 82 ? -18.487 6.471 17.506 1.00 73.38 82 ARG A CA 1
ATOM 624 C C . ARG A 1 82 ? -19.992 6.442 17.773 1.00 73.38 82 ARG A C 1
ATOM 626 O O . ARG A 1 82 ? -20.543 7.458 18.169 1.00 73.38 82 ARG A O 1
ATOM 633 N N . ARG A 1 83 ? -20.656 5.325 17.458 1.00 67.38 83 ARG A N 1
ATOM 634 C CA . ARG A 1 83 ? -22.104 5.133 17.655 1.00 67.38 83 ARG A CA 1
ATOM 635 C C . ARG A 1 83 ? -22.446 4.458 18.987 1.00 67.38 83 ARG A C 1
ATOM 637 O O . ARG A 1 83 ? -23.624 4.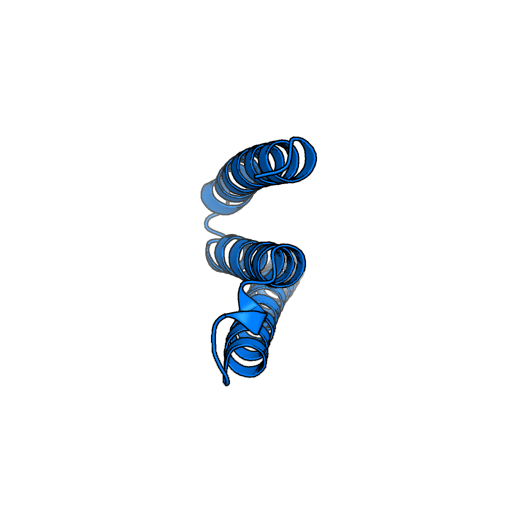350 19.302 1.00 67.38 83 ARG A O 1
ATOM 644 N N . ARG A 1 84 ? -21.441 3.953 19.702 1.00 54.16 84 ARG A N 1
ATOM 645 C CA . ARG A 1 84 ? -21.539 3.493 21.089 1.00 54.16 84 ARG A CA 1
ATOM 646 C C . ARG A 1 84 ? -20.986 4.581 21.988 1.00 54.16 84 ARG A C 1
ATOM 648 O O . ARG A 1 84 ? -21.521 4.708 23.102 1.00 54.16 84 ARG A O 1
#